Protein AF-A0A9E5QJ40-F1 (afdb_monomer)

Radius of gyration: 18.41 Å; Cα contacts (8 Å, |Δi|>4): 144; chains: 1; bounding box: 58×17×52 Å

Nearest PDB structures (foldseek):
  7p4l-assembly1_A  TM=5.745E-01  e=3.282E+00  metagenome

pLDDT: mean 81.28, std 10.05, range [47.34, 95.69]

Solvent-accessible surface area (backbone atoms only — not comparable to full-atom values): 5035 Å² total; per-residue (Å²): 135,83,90,81,78,80,80,80,85,79,90,70,49,66,64,42,78,43,83,74,48,64,37,72,88,74,82,63,91,91,66,91,75,81,49,37,35,33,38,32,25,76,12,57,34,66,47,74,44,50,45,79,76,35,70,51,78,70,90,84,53,68,41,53,26,67,77,34,49,73,42,53,37,64,36,73,41,80,46,79

Sequence (80 aa):
MGADTADSWRLVTPAQLSLVSIVPDSMSNGQNVSFAAQVHDSGQANVKFVGDSTYLDFGAGQILSTQGGTILGNTTKTLN

Secondary structure (DSSP, 8-state):
------PPPPP-PPP-EEEEEEE-S---TT-----EEEEEE-SSS-EEEPTTT-EEE-SS-EEE-SS-EEEPTT-EEEE-

Foldseek 3Di:
DDDDPPDDDDDWFDWDKDWDDKPPPDDDPPDDDAMKTKIFTQTQQKDWFDAPPDWDDPPVDIQGQNPIDIDGHGDIDMGD

Mean predicted aligned error: 8.33 Å

Structure (mmCIF, N/CA/C/O backbone):
data_AF-A0A9E5QJ40-F1
#
_entry.id   AF-A0A9E5QJ40-F1
#
loop_
_atom_site.group_PDB
_atom_site.id
_atom_site.type_symbol
_atom_site.label_atom_id
_atom_site.label_alt_id
_atom_site.label_comp_id
_atom_site.label_asym_id
_atom_site.label_entity_id
_atom_site.label_seq_id
_atom_site.pdbx_PDB_ins_code
_atom_site.Cartn_x
_atom_site.Cartn_y
_atom_site.Cartn_z
_atom_site.occupancy
_atom_site.B_iso_or_equiv
_atom_site.auth_seq_id
_atom_site.auth_comp_id
_atom_site.auth_asym_id
_atom_site.auth_atom_id
_atom_site.pdbx_PDB_model_num
ATOM 1 N N . MET A 1 1 ? 41.108 -4.898 -31.758 1.00 47.34 1 MET A N 1
ATOM 2 C CA . MET A 1 1 ? 39.996 -5.838 -31.515 1.00 47.34 1 MET A CA 1
ATOM 3 C C . MET A 1 1 ? 38.871 -5.019 -30.914 1.00 47.34 1 MET A C 1
ATOM 5 O O . MET A 1 1 ? 39.144 -4.259 -29.993 1.00 47.34 1 MET A O 1
ATOM 9 N N . GLY A 1 2 ? 37.717 -5.013 -31.580 1.00 56.59 2 GLY A N 1
ATOM 10 C CA . GLY A 1 2 ? 36.655 -4.021 -31.399 1.00 56.59 2 GLY A CA 1
ATOM 11 C C . GLY A 1 2 ? 35.917 -4.163 -30.074 1.00 56.59 2 GLY A C 1
ATOM 12 O O . GLY A 1 2 ? 35.712 -5.272 -29.590 1.00 56.59 2 GLY A O 1
ATOM 13 N N . ALA A 1 3 ? 35.560 -3.014 -29.508 1.00 71.81 3 ALA A N 1
ATOM 14 C CA . ALA A 1 3 ? 34.666 -2.897 -28.373 1.00 71.81 3 ALA A CA 1
ATOM 15 C C . ALA A 1 3 ? 33.261 -3.350 -28.784 1.00 71.81 3 ALA A C 1
ATOM 17 O O . ALA A 1 3 ? 32.709 -2.816 -29.743 1.00 71.81 3 ALA A O 1
ATOM 18 N N . ASP A 1 4 ? 32.698 -4.306 -28.055 1.00 67.50 4 ASP A N 1
ATOM 19 C CA . ASP A 1 4 ? 31.269 -4.595 -28.101 1.00 67.50 4 ASP A CA 1
ATOM 20 C C . ASP A 1 4 ? 30.807 -5.008 -26.704 1.00 67.50 4 ASP A C 1
ATOM 22 O O . ASP A 1 4 ? 30.614 -6.177 -26.376 1.00 67.50 4 ASP A O 1
ATOM 26 N N . THR A 1 5 ? 30.720 -4.016 -25.827 1.00 70.19 5 THR A N 1
ATOM 27 C CA . THR A 1 5 ? 29.789 -4.082 -24.708 1.00 70.19 5 THR A CA 1
ATOM 28 C C . THR A 1 5 ? 28.646 -3.170 -25.110 1.00 70.19 5 THR A C 1
ATOM 30 O O . THR A 1 5 ? 28.705 -1.961 -24.896 1.00 70.19 5 THR A O 1
ATOM 33 N N . ALA A 1 6 ? 27.649 -3.733 -25.791 1.00 68.50 6 ALA A N 1
ATOM 34 C CA . ALA A 1 6 ? 26.408 -3.029 -26.058 1.00 68.50 6 ALA A CA 1
ATOM 35 C C . ALA A 1 6 ? 25.804 -2.595 -24.716 1.00 68.50 6 ALA A C 1
ATOM 37 O O . ALA A 1 6 ? 25.405 -3.428 -23.901 1.00 68.50 6 ALA A O 1
ATOM 38 N N . ASP A 1 7 ? 25.781 -1.288 -24.472 1.00 76.12 7 ASP A N 1
ATOM 39 C CA . ASP A 1 7 ? 25.133 -0.731 -23.295 1.00 76.12 7 ASP A CA 1
ATOM 40 C C . ASP A 1 7 ? 23.616 -0.834 -23.503 1.00 76.12 7 ASP A C 1
ATOM 42 O O . ASP A 1 7 ? 23.071 -0.330 -24.491 1.00 76.12 7 ASP A O 1
ATOM 46 N N . SER A 1 8 ? 22.925 -1.566 -22.629 1.00 77.06 8 SER A N 1
ATOM 47 C CA . SER A 1 8 ? 21.495 -1.830 -22.791 1.00 77.06 8 SER A CA 1
ATOM 48 C C . SER A 1 8 ? 20.674 -0.833 -21.981 1.00 77.06 8 SER A C 1
ATOM 50 O O . SER A 1 8 ? 20.727 -0.832 -20.750 1.00 77.06 8 SER A O 1
ATOM 52 N N . TRP A 1 9 ? 19.849 -0.039 -22.661 1.00 78.75 9 TRP A N 1
ATOM 53 C CA . TRP A 1 9 ? 18.861 0.820 -22.014 1.00 78.75 9 TRP A CA 1
ATOM 54 C C . TRP A 1 9 ? 17.554 0.056 -21.813 1.00 78.75 9 TRP A C 1
ATOM 56 O O . TRP A 1 9 ? 16.966 -0.452 -22.768 1.00 78.75 9 TRP A O 1
ATOM 66 N N . ARG A 1 10 ? 17.073 -0.008 -20.567 1.00 80.94 10 ARG A N 1
ATOM 67 C CA . ARG A 1 10 ? 15.755 -0.565 -20.245 1.00 80.94 10 ARG A CA 1
ATOM 68 C C . ARG A 1 10 ? 14.774 0.566 -19.968 1.00 80.94 10 ARG A C 1
ATOM 70 O O . ARG A 1 10 ? 14.921 1.286 -18.985 1.00 80.94 10 ARG A O 1
ATOM 77 N N . LEU A 1 11 ? 13.745 0.678 -20.804 1.00 85.62 11 LEU A N 1
ATOM 78 C CA . LEU A 1 11 ? 12.580 1.495 -20.483 1.00 85.62 11 LEU A CA 1
ATOM 79 C C . LEU 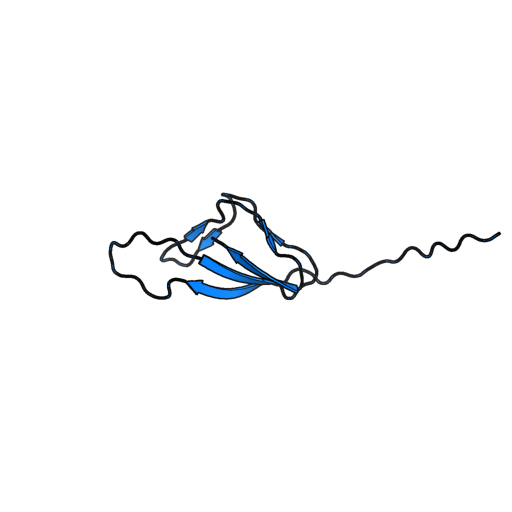A 1 11 ? 11.778 0.796 -19.375 1.00 85.62 11 LEU A C 1
ATOM 81 O O . LEU A 1 11 ? 11.475 -0.393 -19.484 1.00 85.62 11 LEU A O 1
ATOM 85 N N . VAL A 1 12 ? 11.467 1.533 -18.311 1.00 89.81 12 VAL A N 1
ATOM 86 C CA . VAL A 1 12 ? 10.697 1.060 -17.154 1.00 89.81 12 VAL A CA 1
ATOM 87 C C . VAL A 1 12 ? 9.381 1.826 -17.129 1.00 89.81 12 VAL A C 1
ATOM 89 O O . VAL A 1 12 ? 9.388 3.056 -17.196 1.00 89.81 12 VAL A O 1
ATOM 92 N N . THR A 1 13 ? 8.252 1.123 -17.050 1.00 94.06 13 THR A N 1
ATOM 93 C CA . THR A 1 13 ? 6.951 1.788 -16.896 1.00 94.06 13 THR A CA 1
ATOM 94 C C . THR A 1 13 ? 6.837 2.428 -15.504 1.00 94.06 13 THR A C 1
ATOM 96 O O . THR A 1 13 ? 7.269 1.815 -14.520 1.00 94.06 13 THR A O 1
ATOM 99 N N . PRO A 1 14 ? 6.272 3.647 -15.386 1.00 94.31 14 PRO A N 1
ATOM 100 C CA . PRO A 1 14 ? 6.044 4.288 -14.091 1.00 94.31 14 PRO A CA 1
ATOM 101 C C . PRO A 1 14 ? 5.223 3.404 -13.149 1.00 94.31 14 PRO A C 1
ATOM 103 O O . PRO A 1 14 ? 4.420 2.597 -13.613 1.00 94.31 14 PRO A O 1
ATOM 106 N N . ALA A 1 15 ? 5.408 3.582 -11.840 1.00 93.44 15 ALA A N 1
ATOM 107 C CA . ALA A 1 15 ? 4.598 2.905 -10.834 1.00 93.44 15 ALA A CA 1
ATOM 108 C C . ALA A 1 15 ? 3.122 3.295 -10.983 1.00 93.44 15 ALA A C 1
ATOM 110 O O . ALA A 1 15 ? 2.798 4.469 -11.192 1.00 93.44 15 ALA A O 1
ATOM 111 N N . GLN A 1 16 ? 2.234 2.317 -10.852 1.00 95.19 16 GLN A N 1
ATOM 112 C CA . GLN A 1 16 ? 0.797 2.500 -10.986 1.00 95.19 16 GLN A CA 1
ATOM 113 C C . GLN A 1 16 ? 0.081 1.696 -9.903 1.00 95.19 16 GLN A C 1
ATOM 115 O O . GLN A 1 16 ? -0.173 0.498 -10.049 1.00 95.19 16 GLN A O 1
ATOM 120 N N . LEU A 1 17 ? -0.224 2.389 -8.804 1.00 92.06 17 LEU A N 1
ATOM 121 C CA . LEU A 1 17 ? -0.798 1.797 -7.603 1.00 92.06 17 LEU A CA 1
ATOM 122 C C . LEU A 1 17 ? -2.322 1.682 -7.685 1.00 92.06 17 LEU A C 1
ATOM 124 O O . LEU A 1 17 ? -3.015 2.636 -8.037 1.00 92.06 17 LEU A O 1
ATOM 128 N N . SER A 1 18 ? -2.837 0.533 -7.262 1.00 93.25 18 SER A N 1
ATOM 129 C CA . SER A 1 18 ? -4.261 0.279 -7.043 1.00 93.25 18 SER A CA 1
ATOM 130 C C . SER A 1 18 ? -4.483 -0.358 -5.675 1.00 93.25 18 SER A C 1
ATOM 132 O O . SER A 1 18 ? -3.739 -1.259 -5.279 1.00 93.25 18 SER A O 1
ATOM 134 N N . LEU A 1 19 ? -5.517 0.088 -4.963 1.00 90.19 19 LEU A N 1
ATOM 135 C CA . LEU A 1 19 ? -5.948 -0.543 -3.720 1.00 90.19 19 LEU A CA 1
ATOM 136 C C . LEU A 1 19 ? -6.638 -1.877 -4.036 1.00 90.19 19 LEU A C 1
ATOM 138 O O . LEU A 1 19 ? -7.580 -1.912 -4.823 1.00 90.19 19 LEU A O 1
ATOM 142 N N . VAL A 1 20 ? -6.172 -2.959 -3.415 1.00 93.06 20 VAL A N 1
ATOM 143 C CA . VAL A 1 20 ? -6.729 -4.310 -3.580 1.00 93.06 20 VAL A CA 1
ATOM 144 C C . VAL A 1 20 ? -7.750 -4.606 -2.490 1.00 93.06 20 VAL A C 1
ATOM 146 O O . VAL A 1 20 ? -8.847 -5.078 -2.777 1.00 93.06 20 VAL A O 1
ATOM 149 N N . SER A 1 21 ? -7.397 -4.344 -1.233 1.00 90.06 21 SER A N 1
ATOM 150 C CA . SER A 1 21 ? -8.268 -4.612 -0.090 1.00 90.06 21 SER A CA 1
ATOM 151 C C . SER A 1 21 ? -7.872 -3.788 1.128 1.00 90.06 21 SER A C 1
ATOM 153 O O . SER A 1 21 ? -6.736 -3.323 1.233 1.00 90.06 21 SER A O 1
ATOM 155 N N . ILE A 1 22 ? -8.823 -3.629 2.049 1.00 87.44 22 ILE A N 1
ATOM 156 C CA . ILE A 1 22 ? -8.633 -3.065 3.386 1.00 87.44 22 ILE A CA 1
ATOM 157 C C . ILE A 1 22 ? -9.300 -3.986 4.389 1.00 87.44 22 ILE A C 1
ATOM 159 O O . ILE A 1 22 ? -10.396 -4.485 4.141 1.00 87.44 22 ILE A O 1
ATOM 163 N N . VAL A 1 23 ? -8.638 -4.184 5.522 1.00 87.31 23 VAL A N 1
ATOM 164 C CA . VAL A 1 23 ? -9.190 -4.895 6.670 1.00 87.31 23 VAL A CA 1
ATOM 165 C C . VAL A 1 23 ? -8.955 -4.094 7.957 1.00 87.31 23 VAL A C 1
ATOM 167 O O . VAL A 1 23 ? -7.915 -3.442 8.070 1.00 87.31 23 VAL A O 1
ATOM 170 N N . PRO A 1 24 ? -9.874 -4.166 8.937 1.00 83.38 24 PRO A N 1
ATOM 171 C CA . PRO A 1 24 ? -11.189 -4.814 8.845 1.00 83.38 24 PRO A CA 1
ATOM 172 C C . PRO A 1 24 ? -12.184 -4.009 7.983 1.00 83.38 24 PRO A C 1
ATOM 174 O O . PRO A 1 24 ? -12.051 -2.798 7.832 1.00 83.38 24 PRO A O 1
ATOM 177 N N . ASP A 1 25 ? -13.183 -4.688 7.416 1.00 83.12 25 ASP A N 1
ATOM 178 C CA . ASP A 1 25 ? -14.251 -4.090 6.592 1.00 83.12 25 ASP A CA 1
ATOM 179 C C . ASP A 1 25 ? -15.417 -3.520 7.421 1.00 83.12 25 ASP A C 1
ATOM 181 O O . ASP A 1 25 ? -16.264 -2.781 6.916 1.00 83.12 25 ASP A O 1
ATOM 185 N N . SER A 1 26 ? -15.458 -3.857 8.708 1.00 80.81 26 SER A N 1
ATOM 186 C CA . SER A 1 26 ? -16.495 -3.477 9.653 1.00 80.81 26 SER A CA 1
ATOM 187 C C . SER A 1 26 ? -15.913 -3.380 11.060 1.00 80.81 26 SER A C 1
ATOM 189 O O . SER A 1 26 ? -15.010 -4.127 11.438 1.00 80.81 26 SER A O 1
ATOM 191 N N . MET A 1 27 ? -16.418 -2.431 11.848 1.00 81.06 27 MET A N 1
ATOM 192 C CA . MET A 1 27 ? -15.998 -2.218 13.233 1.00 81.06 27 MET A CA 1
ATOM 193 C C . MET A 1 27 ? -17.184 -1.788 14.086 1.00 81.06 27 MET A C 1
ATOM 195 O O . MET A 1 27 ? -18.131 -1.172 13.596 1.00 81.06 27 MET A O 1
ATOM 199 N N . SER A 1 28 ? -17.118 -2.091 15.380 1.00 82.56 28 SER A N 1
ATOM 200 C CA . SER A 1 28 ? -18.063 -1.552 16.356 1.00 82.56 28 SER A CA 1
ATOM 201 C C . SER A 1 28 ? -17.573 -0.215 16.906 1.00 82.56 28 SER A C 1
ATOM 203 O O . SER A 1 28 ? -16.370 0.021 17.038 1.00 82.56 28 SER A O 1
ATOM 205 N N . ASN A 1 29 ? -18.515 0.650 17.283 1.00 78.44 29 ASN A N 1
ATOM 206 C CA . ASN A 1 29 ? -18.184 1.922 17.918 1.00 78.44 29 ASN A CA 1
ATOM 207 C C . ASN A 1 29 ? -17.351 1.713 19.189 1.00 78.44 29 ASN A C 1
ATOM 209 O O . ASN A 1 29 ? -17.665 0.866 20.024 1.00 78.44 29 ASN A O 1
ATOM 213 N N . GLY A 1 30 ? -16.303 2.526 19.335 1.00 77.38 30 GLY A N 1
ATOM 214 C CA . GLY A 1 30 ? -15.406 2.501 20.492 1.00 77.38 30 GLY A CA 1
ATOM 215 C C . GLY A 1 30 ? -14.279 1.468 20.418 1.00 77.38 30 GLY A C 1
ATOM 216 O O . GLY A 1 30 ? -13.486 1.390 21.354 1.00 77.38 30 GLY A O 1
ATOM 217 N N . GLN A 1 31 ? -14.166 0.694 19.334 1.00 76.69 31 GLN A N 1
ATOM 218 C CA . GLN A 1 31 ? -13.013 -0.180 19.126 1.00 76.69 31 GLN A CA 1
ATOM 219 C C . GLN A 1 31 ? -11.825 0.610 18.567 1.00 76.69 31 GLN A C 1
ATOM 221 O O . GLN A 1 31 ? -11.966 1.349 17.596 1.00 76.69 31 GLN A O 1
ATOM 226 N N . ASN A 1 32 ? -10.647 0.421 19.164 1.00 77.12 32 ASN A N 1
ATOM 227 C CA . ASN A 1 32 ? -9.388 0.869 18.581 1.00 77.12 32 ASN A CA 1
ATOM 228 C C . ASN A 1 32 ? -8.809 -0.285 17.758 1.00 77.12 32 ASN A C 1
ATOM 230 O O . ASN A 1 32 ? -8.427 -1.306 18.333 1.00 77.12 32 ASN A O 1
ATOM 234 N N . VAL A 1 33 ? -8.793 -0.153 16.432 1.00 75.31 33 VAL A N 1
ATOM 235 C CA . VAL A 1 33 ? -8.386 -1.236 15.531 1.00 75.31 33 VAL A CA 1
ATOM 236 C C . VAL A 1 33 ? -7.323 -0.742 14.563 1.00 75.31 33 VAL A C 1
ATOM 238 O O . VAL A 1 33 ? -7.423 0.352 14.013 1.00 75.31 33 VAL A O 1
ATOM 241 N N . SER A 1 34 ? -6.300 -1.566 14.358 1.00 77.12 34 SER A N 1
ATOM 242 C CA . SER A 1 34 ? -5.300 -1.341 13.321 1.00 77.12 34 SER A CA 1
ATOM 243 C C . SER A 1 34 ? -5.865 -1.749 11.968 1.00 77.12 34 SER A C 1
ATOM 245 O O . SER A 1 34 ? -6.359 -2.865 11.802 1.00 77.12 34 SER A O 1
ATOM 247 N N . PHE A 1 35 ? -5.753 -0.850 11.000 1.00 79.12 35 PHE A N 1
ATOM 248 C CA . PHE A 1 35 ? -6.108 -1.127 9.620 1.00 79.12 35 PHE A CA 1
ATOM 249 C C . PHE A 1 35 ? -4.898 -1.656 8.853 1.00 79.12 35 PHE A C 1
ATOM 251 O O . PHE A 1 35 ? -3.774 -1.205 9.063 1.00 79.12 35 PHE A O 1
ATOM 258 N N . ALA A 1 36 ? -5.140 -2.576 7.925 1.00 84.06 36 ALA A N 1
ATOM 259 C CA . ALA A 1 36 ? -4.150 -3.007 6.950 1.00 84.06 36 ALA A CA 1
ATOM 260 C C . ALA A 1 36 ? -4.731 -2.894 5.540 1.00 84.06 36 ALA A C 1
ATOM 262 O O . ALA A 1 36 ? -5.877 -3.279 5.303 1.00 84.06 36 ALA A O 1
ATOM 263 N N . ALA A 1 37 ? -3.934 -2.384 4.603 1.00 86.31 37 ALA A N 1
ATOM 264 C CA . ALA A 1 37 ? -4.306 -2.246 3.200 1.00 86.31 37 ALA A CA 1
ATOM 265 C C . ALA A 1 37 ? -3.388 -3.088 2.320 1.00 86.31 37 ALA A C 1
ATOM 267 O O . ALA A 1 37 ? -2.174 -3.071 2.492 1.00 86.31 37 ALA A O 1
ATOM 268 N N . GLN A 1 38 ? -3.943 -3.779 1.332 1.00 89.75 38 GLN A N 1
ATOM 269 C CA . GLN A 1 38 ? -3.154 -4.357 0.251 1.00 89.75 38 GLN A CA 1
ATOM 270 C C . GLN A 1 38 ? -3.146 -3.407 -0.935 1.00 89.75 38 GLN A C 1
ATOM 272 O O . GLN A 1 38 ? -4.199 -2.998 -1.425 1.00 89.75 38 GLN A O 1
ATOM 277 N N . VAL A 1 39 ? -1.951 -3.079 -1.412 1.00 90.44 39 VAL A N 1
ATOM 278 C CA . VAL A 1 39 ? -1.741 -2.228 -2.582 1.00 90.44 39 VAL A CA 1
ATOM 279 C C . VAL A 1 39 ? -0.983 -3.026 -3.632 1.00 90.44 39 VAL A C 1
ATOM 281 O O . VAL A 1 39 ? 0.014 -3.679 -3.324 1.00 90.44 39 VAL A O 1
ATOM 284 N N . HIS A 1 40 ? -1.469 -2.976 -4.866 1.00 93.62 40 HIS A N 1
ATOM 285 C CA . HIS A 1 40 ? -0.829 -3.576 -6.029 1.00 93.62 40 HIS A CA 1
ATOM 286 C C . HIS A 1 40 ? -0.197 -2.488 -6.893 1.00 93.62 40 HIS A C 1
ATOM 288 O O . HIS A 1 40 ? -0.861 -1.499 -7.199 1.00 93.62 40 HIS A O 1
ATOM 294 N N . ASP A 1 41 ? 1.062 -2.677 -7.279 1.00 94.50 41 ASP A N 1
ATOM 295 C CA . ASP A 1 41 ? 1.732 -1.865 -8.289 1.00 94.50 41 ASP A CA 1
ATOM 296 C C . ASP A 1 41 ? 1.742 -2.615 -9.619 1.00 94.50 41 ASP A C 1
ATOM 298 O O . ASP A 1 41 ? 2.396 -3.646 -9.741 1.00 94.50 41 ASP A O 1
ATOM 302 N N . SER A 1 42 ? 1.027 -2.089 -10.610 1.00 95.69 42 SER A N 1
ATOM 303 C CA . SER A 1 42 ? 0.992 -2.630 -11.978 1.00 95.69 42 SER A CA 1
ATOM 304 C C . SER A 1 42 ? 2.101 -2.066 -12.882 1.00 95.69 42 SER A C 1
ATOM 306 O O . SER A 1 42 ? 2.282 -2.515 -14.016 1.00 95.69 42 SER A O 1
ATOM 308 N N . GLY A 1 43 ? 2.866 -1.091 -12.381 1.00 94.19 43 GLY A N 1
ATOM 309 C CA . GLY A 1 43 ? 4.044 -0.527 -13.027 1.00 94.19 43 GLY A CA 1
ATOM 310 C C . GLY A 1 43 ? 5.312 -1.349 -12.795 1.00 94.19 43 GLY A C 1
ATOM 311 O O . GLY A 1 43 ? 5.320 -2.324 -12.051 1.00 94.19 43 GLY A O 1
ATOM 312 N N . GLN A 1 44 ? 6.417 -0.961 -13.433 1.00 94.19 44 GLN A N 1
ATOM 313 C CA . GLN A 1 44 ? 7.720 -1.619 -13.257 1.00 94.19 44 GLN A CA 1
ATOM 314 C C . GLN A 1 44 ? 8.666 -0.847 -12.330 1.00 94.19 44 GLN A C 1
ATOM 316 O O . GLN A 1 44 ? 9.654 -1.414 -11.859 1.00 94.19 44 GLN A O 1
ATOM 321 N N . ALA A 1 45 ? 8.401 0.437 -12.089 1.00 92.62 45 ALA A N 1
ATOM 322 C CA . ALA A 1 45 ? 9.137 1.220 -11.108 1.00 92.62 45 ALA A CA 1
ATOM 323 C C . ALA A 1 45 ? 8.739 0.807 -9.686 1.00 92.62 45 ALA A C 1
ATOM 325 O O . ALA A 1 45 ? 7.611 0.406 -9.446 1.00 92.62 45 ALA A O 1
ATOM 326 N N . ASN A 1 46 ? 9.664 0.933 -8.737 1.00 91.81 46 ASN A N 1
ATOM 327 C CA . ASN A 1 46 ? 9.376 0.660 -7.331 1.00 91.81 46 ASN A CA 1
ATOM 328 C C . ASN A 1 46 ? 8.806 1.908 -6.648 1.00 91.81 46 ASN A C 1
ATOM 330 O O . ASN A 1 46 ? 9.262 3.022 -6.918 1.00 91.81 46 ASN A O 1
ATOM 334 N N . VAL A 1 47 ? 7.916 1.717 -5.674 1.00 87.31 47 VAL A N 1
ATOM 335 C CA . VAL A 1 47 ? 7.427 2.797 -4.802 1.00 87.31 47 VAL A CA 1
ATOM 336 C C . VAL A 1 47 ? 7.990 2.633 -3.404 1.00 87.31 47 VAL A C 1
ATOM 338 O O . VAL A 1 47 ? 7.855 1.574 -2.794 1.00 87.31 47 VAL A O 1
ATOM 341 N N . LYS A 1 48 ? 8.592 3.698 -2.869 1.00 87.06 48 LYS A N 1
ATOM 342 C CA . LYS A 1 48 ? 9.068 3.748 -1.487 1.00 87.06 48 LYS A CA 1
ATOM 343 C C . LYS A 1 48 ? 8.109 4.568 -0.629 1.00 87.06 48 LYS A C 1
ATOM 345 O O . LYS A 1 48 ? 7.936 5.759 -0.857 1.00 87.06 48 LYS A O 1
ATOM 350 N N . PHE A 1 49 ?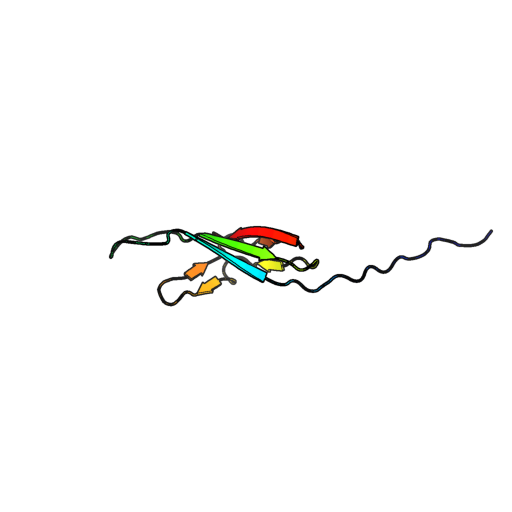 7.564 3.927 0.393 1.00 82.88 49 PHE A N 1
ATOM 351 C CA . PHE A 1 49 ? 6.830 4.551 1.483 1.00 82.88 49 PHE A CA 1
ATOM 352 C C . PHE A 1 49 ? 7.838 4.980 2.541 1.00 82.88 49 PHE A C 1
ATOM 354 O O . PHE A 1 49 ? 8.650 4.172 3.008 1.00 82.88 49 PHE A O 1
ATOM 361 N N . VAL A 1 50 ? 7.821 6.262 2.892 1.00 79.69 50 VAL A N 1
ATOM 362 C CA . VAL A 1 50 ? 8.634 6.784 3.989 1.00 79.69 50 VAL A CA 1
ATOM 363 C C . VAL A 1 50 ? 7.816 6.631 5.265 1.00 79.69 50 VAL A C 1
ATOM 365 O O . VAL 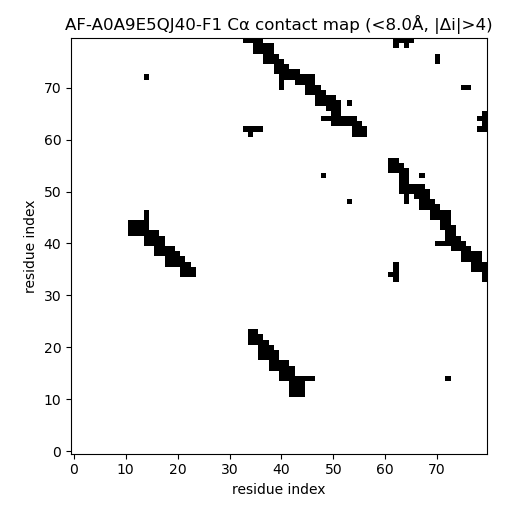A 1 50 ? 6.659 7.059 5.320 1.00 79.69 50 VAL A O 1
ATOM 368 N N . GLY A 1 51 ? 8.413 5.967 6.258 1.00 78.12 51 GLY A N 1
ATOM 369 C CA . GLY A 1 51 ? 7.804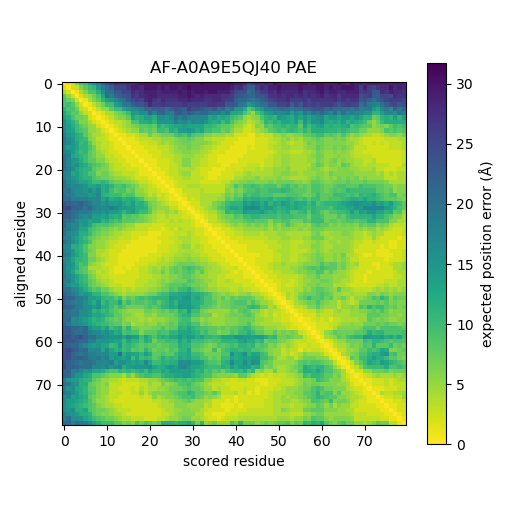 5.775 7.570 1.00 78.12 51 GLY A CA 1
ATOM 370 C C . GLY A 1 51 ? 7.336 7.103 8.162 1.00 78.12 51 GLY A C 1
ATOM 371 O O . GLY A 1 51 ? 7.956 8.138 7.908 1.00 78.12 51 GLY A O 1
ATOM 372 N N . ASP A 1 52 ? 6.213 7.081 8.874 1.00 74.50 52 ASP A N 1
ATOM 373 C CA . ASP A 1 52 ? 5.650 8.210 9.634 1.00 74.50 52 ASP A CA 1
ATOM 374 C C . ASP A 1 52 ? 5.266 9.458 8.815 1.00 74.50 52 ASP A C 1
ATOM 376 O O . ASP A 1 52 ? 4.806 10.458 9.360 1.00 74.50 52 ASP A O 1
ATOM 380 N N . SER A 1 53 ? 5.419 9.409 7.491 1.00 76.69 53 SER A N 1
ATOM 381 C CA . SER A 1 53 ? 5.131 10.517 6.567 1.00 76.69 53 SER A CA 1
ATOM 382 C C . SER A 1 53 ? 4.245 10.104 5.394 1.00 76.69 53 SER A C 1
ATOM 384 O O . SER A 1 53 ? 3.794 10.958 4.633 1.00 76.69 53 SER A O 1
ATOM 386 N N . THR A 1 54 ? 3.951 8.807 5.267 1.00 78.94 54 THR A N 1
ATOM 387 C CA . THR A 1 54 ? 3.028 8.281 4.260 1.00 78.94 54 THR A CA 1
ATOM 388 C C . THR A 1 54 ? 1.814 7.665 4.942 1.00 78.94 54 THR A C 1
ATOM 390 O O . THR A 1 54 ? 1.964 6.774 5.781 1.00 78.94 54 THR A O 1
ATOM 393 N N . TYR A 1 55 ? 0.619 8.118 4.567 1.00 77.56 55 TYR A N 1
ATOM 394 C CA . TYR A 1 55 ? -0.642 7.602 5.092 1.00 77.56 55 TYR A CA 1
ATOM 395 C C . TYR A 1 55 ? -1.697 7.449 3.995 1.00 77.56 55 TYR A C 1
ATOM 397 O O . TYR A 1 55 ? -1.645 8.121 2.964 1.00 77.56 55 TYR A O 1
ATOM 405 N N . LEU A 1 56 ? -2.657 6.557 4.233 1.00 77.31 56 LEU A N 1
ATOM 406 C CA . LEU A 1 56 ? -3.915 6.489 3.491 1.00 77.31 56 LEU A CA 1
ATOM 407 C C . LEU A 1 56 ? -5.026 7.005 4.401 1.00 77.31 56 LEU A C 1
ATOM 409 O O . LEU A 1 56 ? -5.167 6.503 5.515 1.00 77.31 56 LEU A O 1
ATOM 413 N N . ASP A 1 57 ? -5.787 7.995 3.939 1.00 79.81 57 ASP A N 1
ATOM 414 C CA . ASP A 1 57 ? -6.908 8.577 4.680 1.00 79.81 57 ASP A CA 1
ATOM 415 C C . ASP A 1 57 ? -8.240 8.109 4.087 1.00 79.81 57 ASP A C 1
ATOM 417 O O . ASP A 1 57 ? -8.488 8.268 2.890 1.00 79.81 57 ASP A O 1
ATOM 421 N N . PHE A 1 58 ? -9.091 7.530 4.934 1.00 70.50 58 PHE A N 1
ATOM 422 C CA . PHE A 1 58 ? -10.420 7.035 4.569 1.00 70.50 58 PHE A CA 1
ATOM 423 C C . PHE A 1 58 ? -11.549 7.864 5.197 1.00 70.50 58 PHE A C 1
ATOM 425 O O . PHE A 1 58 ? -12.700 7.429 5.211 1.00 70.50 58 PHE A O 1
ATOM 432 N N . GLY A 1 59 ? -11.244 9.030 5.775 1.00 69.00 59 GLY A N 1
ATOM 433 C CA . GLY A 1 59 ? -12.189 9.925 6.451 1.00 69.00 59 GLY A CA 1
ATOM 434 C C . GLY A 1 59 ? -12.658 9.434 7.827 1.00 69.00 59 GLY A C 1
ATOM 435 O O . GLY A 1 59 ? -12.891 10.247 8.717 1.00 69.00 59 GLY A O 1
ATOM 436 N N . ALA A 1 60 ? -12.759 8.117 8.028 1.00 63.31 60 ALA A N 1
ATOM 437 C CA . ALA A 1 60 ? -13.059 7.482 9.316 1.00 63.31 60 ALA A CA 1
ATOM 438 C C . ALA A 1 60 ? -11.800 7.025 10.083 1.00 63.31 60 ALA A C 1
ATOM 440 O O . ALA A 1 60 ? -11.894 6.621 11.240 1.00 63.31 60 ALA A O 1
ATOM 441 N N . GLY A 1 61 ? -10.629 7.071 9.443 1.00 66.62 61 GLY A N 1
ATOM 442 C CA . GLY A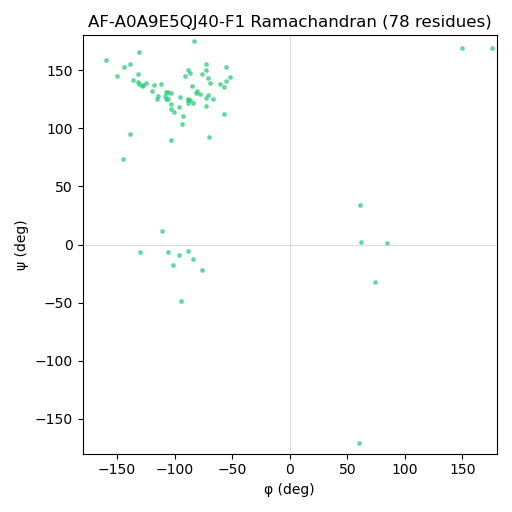 1 61 ? -9.361 6.623 10.009 1.00 66.62 61 GLY A CA 1
ATOM 443 C C . GLY A 1 61 ? -8.219 6.709 8.999 1.00 66.62 61 GLY A C 1
ATOM 444 O O . GLY A 1 61 ? -8.444 6.925 7.806 1.00 66.62 61 GLY A O 1
ATOM 445 N N . GLN A 1 62 ? -6.995 6.530 9.494 1.00 71.88 62 GLN A N 1
ATOM 446 C CA . GLN A 1 62 ? -5.779 6.562 8.686 1.00 71.88 62 GLN A CA 1
ATOM 447 C C . GLN A 1 62 ? -4.970 5.277 8.873 1.00 71.88 62 GLN A C 1
ATOM 449 O O . GLN A 1 62 ? -4.819 4.794 9.995 1.00 71.88 62 GLN A O 1
ATOM 454 N N . ILE A 1 63 ? -4.411 4.752 7.780 1.00 72.69 63 ILE A N 1
ATOM 455 C CA . ILE A 1 63 ? -3.318 3.772 7.840 1.00 72.69 63 ILE A CA 1
ATOM 456 C C . ILE A 1 63 ? -2.026 4.563 7.736 1.00 72.69 63 ILE A C 1
ATOM 458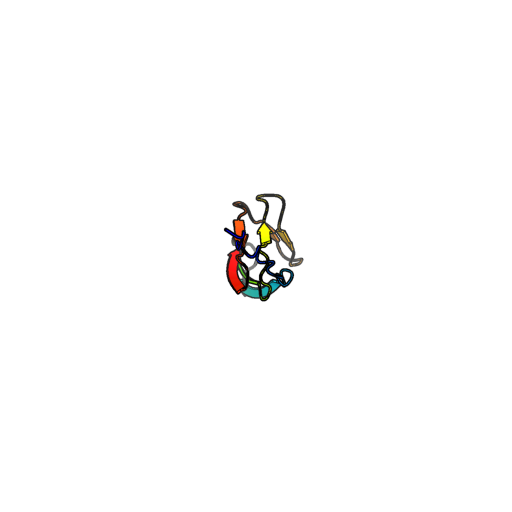 O O . ILE A 1 63 ? -1.678 5.028 6.649 1.00 72.69 63 ILE A O 1
ATOM 462 N N . LEU A 1 64 ? -1.331 4.736 8.858 1.00 69.88 64 LEU A N 1
ATOM 463 C CA . LEU A 1 64 ? 0.014 5.296 8.870 1.00 69.88 64 LEU A CA 1
ATOM 464 C C . LEU A 1 64 ? 1.001 4.169 8.587 1.00 69.88 64 LEU A C 1
ATOM 466 O O . LEU A 1 64 ? 1.071 3.206 9.343 1.00 69.88 64 LEU A O 1
ATOM 470 N N . SER A 1 65 ? 1.798 4.302 7.531 1.00 67.50 65 SER A N 1
ATOM 471 C CA . SER A 1 65 ? 2.928 3.400 7.322 1.00 67.50 65 SER A CA 1
ATOM 472 C C . SER A 1 65 ? 3.993 3.715 8.379 1.00 67.50 65 SER A C 1
ATOM 474 O O . SER A 1 65 ? 4.833 4.585 8.161 1.00 67.50 65 SER A O 1
ATOM 476 N N . THR A 1 66 ? 3.976 3.020 9.515 1.00 61.41 66 THR A N 1
ATOM 477 C CA . THR A 1 66 ? 4.900 3.270 10.645 1.00 61.41 66 THR A CA 1
ATOM 478 C C . THR A 1 66 ? 6.311 2.729 10.404 1.00 61.41 66 THR A C 1
ATOM 480 O O . THR A 1 66 ? 7.278 3.199 10.990 1.00 61.41 66 THR A O 1
ATOM 483 N N . GLN A 1 67 ? 6.466 1.754 9.504 1.00 64.19 67 GLN A N 1
ATOM 484 C CA . GLN A 1 67 ? 7.767 1.127 9.220 1.00 64.19 67 GLN A CA 1
ATOM 485 C C . GLN A 1 67 ? 8.380 1.557 7.882 1.00 64.19 67 GLN A C 1
ATOM 487 O O . GLN A 1 67 ? 9.524 1.219 7.571 1.00 64.19 67 GLN A O 1
ATOM 492 N N . GLY A 1 68 ? 7.632 2.315 7.076 1.00 70.56 68 GLY A N 1
ATOM 493 C CA . GLY A 1 68 ? 7.983 2.545 5.678 1.00 70.56 68 GLY A CA 1
ATOM 494 C C . GLY A 1 68 ? 8.052 1.236 4.883 1.00 70.56 68 GLY A C 1
ATOM 495 O O . GLY A 1 68 ? 7.688 0.155 5.344 1.00 70.56 68 GLY A O 1
ATOM 496 N N . GLY A 1 69 ? 8.546 1.317 3.653 1.00 79.88 69 GLY A N 1
ATOM 497 C CA . GLY A 1 69 ? 8.897 0.130 2.882 1.00 79.88 69 GLY A CA 1
ATOM 498 C C . GLY A 1 69 ? 8.733 0.298 1.384 1.00 79.88 69 GLY A C 1
ATOM 499 O O . GLY A 1 69 ? 8.152 1.259 0.902 1.00 79.88 69 GLY A O 1
ATOM 500 N N . THR A 1 70 ? 9.243 -0.673 0.636 1.00 85.12 70 THR A N 1
ATOM 501 C CA . T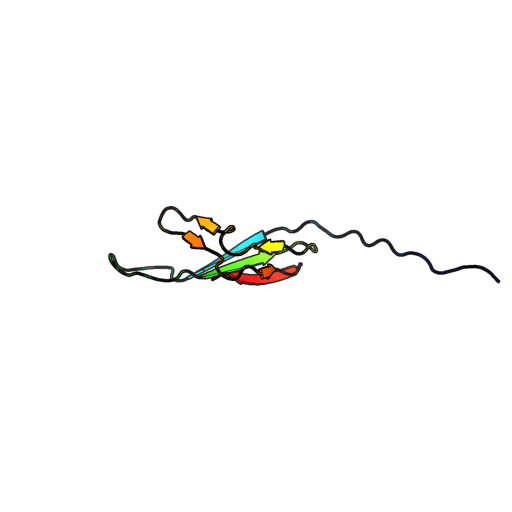HR A 1 70 ? 9.184 -0.650 -0.829 1.00 85.12 70 THR A CA 1
ATOM 502 C C . THR A 1 70 ? 8.107 -1.599 -1.336 1.00 85.12 70 THR A C 1
ATOM 504 O O . THR A 1 70 ? 8.087 -2.754 -0.905 1.00 85.12 70 THR A O 1
ATOM 507 N N . ILE A 1 71 ? 7.231 -1.127 -2.223 1.00 85.44 71 ILE A N 1
ATOM 508 C CA . ILE A 1 71 ? 6.463 -1.979 -3.137 1.00 85.44 71 ILE A CA 1
ATOM 509 C C . ILE A 1 71 ? 7.330 -2.143 -4.380 1.00 85.44 71 ILE A C 1
ATOM 511 O O . ILE A 1 71 ? 7.769 -1.152 -4.967 1.00 85.44 71 ILE A O 1
ATOM 515 N N . LEU A 1 72 ? 7.657 -3.388 -4.719 1.00 89.69 72 LEU A N 1
ATOM 516 C CA . LEU A 1 72 ? 8.398 -3.672 -5.942 1.00 89.69 72 LEU A CA 1
ATOM 517 C C . LEU A 1 72 ? 7.442 -3.566 -7.134 1.00 89.69 72 LEU A C 1
ATOM 519 O O . LEU A 1 72 ? 6.267 -3.915 -7.007 1.00 89.69 72 LEU A O 1
ATOM 523 N N . GLY A 1 73 ? 7.938 -3.120 -8.284 1.00 88.75 73 GLY A N 1
ATOM 524 C CA . GLY A 1 73 ? 7.124 -3.070 -9.496 1.00 88.75 73 GLY A CA 1
ATOM 525 C C . GLY A 1 73 ? 6.525 -4.443 -9.825 1.00 88.75 73 GLY A C 1
ATOM 526 O O . GLY A 1 73 ? 7.189 -5.473 -9.672 1.00 88.75 73 GLY A O 1
ATOM 527 N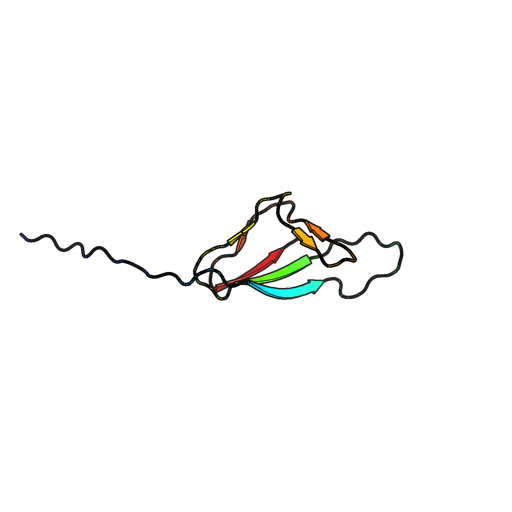 N . ASN A 1 74 ? 5.276 -4.453 -10.280 1.00 91.81 74 ASN A N 1
ATOM 528 C CA . ASN A 1 74 ? 4.497 -5.643 -10.610 1.00 91.81 74 ASN A CA 1
ATOM 529 C C . ASN A 1 74 ? 4.280 -6.592 -9.415 1.00 91.81 74 ASN A C 1
ATOM 531 O O . ASN A 1 74 ? 4.258 -7.814 -9.574 1.00 91.81 74 ASN A O 1
ATOM 535 N N . THR A 1 75 ? 4.153 -6.045 -8.200 1.00 92.94 75 THR A N 1
ATOM 536 C CA . THR A 1 75 ? 3.896 -6.826 -6.978 1.00 92.94 75 THR A CA 1
ATOM 537 C C . THR A 1 75 ? 2.749 -6.260 -6.152 1.00 92.94 75 THR A C 1
ATOM 539 O O . THR A 1 75 ? 2.301 -5.131 -6.347 1.00 92.94 75 THR A O 1
ATOM 542 N N . THR A 1 76 ? 2.265 -7.067 -5.210 1.00 91.12 76 THR A N 1
ATOM 543 C CA . THR A 1 76 ? 1.288 -6.656 -4.198 1.00 91.12 76 THR A CA 1
ATOM 544 C C . THR A 1 76 ? 1.948 -6.661 -2.830 1.00 91.12 76 THR A C 1
ATOM 546 O O . THR A 1 76 ? 2.686 -7.592 -2.499 1.00 91.12 76 THR A O 1
ATOM 549 N N . LYS A 1 77 ? 1.668 -5.640 -2.021 1.00 88.19 77 LYS A N 1
ATOM 550 C CA . LYS A 1 77 ? 2.204 -5.518 -0.668 1.00 88.19 77 LYS A CA 1
ATOM 551 C C . LYS A 1 77 ? 1.134 -5.083 0.323 1.00 88.19 77 LYS A C 1
ATOM 553 O O . LYS A 1 77 ? 0.311 -4.223 0.020 1.00 88.19 77 LYS A O 1
ATOM 558 N N . THR A 1 78 ? 1.199 -5.653 1.521 1.00 85.56 78 THR A N 1
ATOM 559 C CA . THR A 1 78 ? 0.425 -5.195 2.676 1.00 85.56 78 THR A CA 1
ATOM 560 C C . THR A 1 78 ? 1.118 -4.000 3.330 1.00 85.56 78 THR A C 1
ATOM 562 O O . THR A 1 78 ? 2.319 -4.047 3.599 1.00 85.56 78 THR A O 1
ATOM 565 N N . LEU A 1 79 ? 0.350 -2.945 3.576 1.00 80.50 79 LEU A N 1
ATOM 566 C CA . LEU A 1 79 ? 0.706 -1.763 4.350 1.00 80.50 79 LEU A CA 1
ATOM 567 C C . LEU A 1 79 ? -0.044 -1.824 5.683 1.00 80.50 79 LEU A C 1
ATOM 569 O O . LEU A 1 79 ? -1.253 -2.073 5.690 1.00 80.50 79 LEU A O 1
ATOM 573 N N . ASN A 1 80 ? 0.674 -1.618 6.782 1.00 75.88 80 AS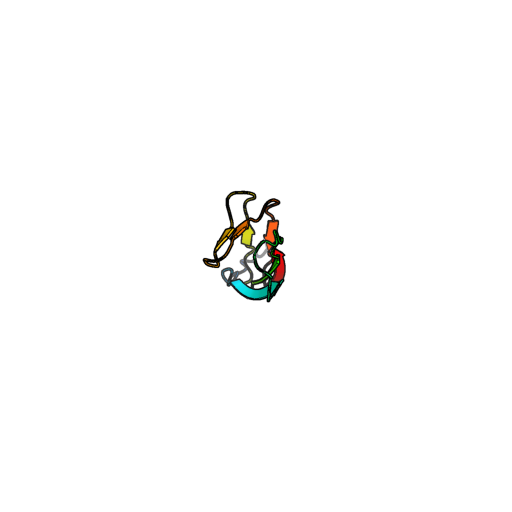N A N 1
ATOM 574 C CA . ASN A 1 80 ? 0.195 -1.717 8.159 1.00 75.88 80 ASN A CA 1
ATOM 575 C C . ASN A 1 80 ? 0.971 -0.785 9.097 1.00 75.88 80 ASN A C 1
ATOM 577 O O . ASN A 1 80 ? 2.065 -0.309 8.707 1.00 75.88 80 ASN A O 1
#